Protein AF-A0A7W1T2P4-F1 (afdb_monomer_lite)

pLDDT: mean 72.04, std 14.03, range [42.66, 94.75]

Radius of gyration: 25.79 Å; chains: 1; bounding box: 46×24×98 Å

Sequence (153 aa):
MDKNLATYDVAAMDHYYSVSLERERLGARVMTFFGAFGLLLAALGVYGVMSFAVTERTSEIGIRLAMGADNKDILRLVLARGLRLAGLGLAVGSAIAVVMNRLLVSFLSGVRQVEVPTLGVACLVLLIMASAACYFPSRRASHLDPLAALRQD

Structure (mmCIF, N/CA/C/O backbone):
data_AF-A0A7W1T2P4-F1
#
_entry.id   AF-A0A7W1T2P4-F1
#
loop_
_atom_site.group_PDB
_atom_site.id
_atom_site.type_symbol
_atom_site.label_atom_id
_atom_site.label_alt_id
_atom_site.label_comp_id
_atom_site.label_asym_id
_atom_site.label_entity_id
_atom_site.label_seq_id
_atom_site.pdbx_PDB_ins_code
_atom_site.Cartn_x
_atom_site.Cartn_y
_atom_site.Cartn_z
_atom_site.occupancy
_atom_site.B_iso_or_equiv
_atom_site.auth_seq_id
_atom_site.auth_comp_id
_atom_site.auth_asym_id
_atom_site.auth_atom_id
_atom_site.pdbx_PDB_model_num
ATOM 1 N N . MET A 1 1 ? 9.638 -3.914 -65.912 1.00 42.94 1 MET A N 1
ATOM 2 C CA . MET A 1 1 ? 8.804 -3.227 -64.900 1.00 42.94 1 MET A CA 1
ATOM 3 C C . MET A 1 1 ? 8.1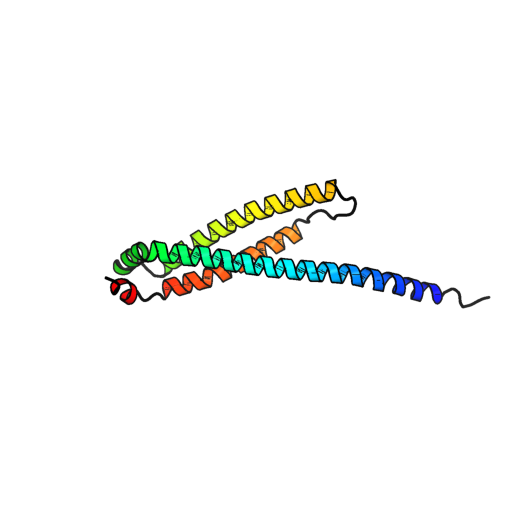76 -4.305 -64.033 1.00 42.94 1 MET A C 1
ATOM 5 O O . MET A 1 1 ? 7.070 -4.749 -64.314 1.00 42.94 1 MET A O 1
ATOM 9 N N . ASP A 1 2 ? 8.935 -4.781 -63.045 1.00 45.59 2 ASP A N 1
ATOM 10 C CA . ASP A 1 2 ? 8.509 -5.828 -62.114 1.00 45.59 2 ASP A CA 1
ATOM 11 C C . ASP A 1 2 ? 7.690 -5.225 -60.974 1.00 45.59 2 ASP A C 1
ATOM 13 O O . ASP A 1 2 ? 8.190 -4.469 -60.142 1.00 45.59 2 ASP A O 1
ATOM 17 N N . LYS A 1 3 ? 6.402 -5.561 -60.959 1.00 55.88 3 LYS A N 1
ATOM 18 C CA . LYS A 1 3 ? 5.391 -5.083 -60.011 1.00 55.88 3 LYS A CA 1
ATOM 19 C C . LYS A 1 3 ? 5.177 -6.109 -58.890 1.00 55.88 3 LYS A C 1
ATOM 21 O O . LYS A 1 3 ? 4.046 -6.466 -58.605 1.00 55.88 3 LYS A O 1
ATOM 26 N N . ASN A 1 4 ? 6.262 -6.617 -58.300 1.00 54.50 4 ASN A N 1
ATOM 27 C CA . ASN A 1 4 ? 6.216 -7.620 -57.218 1.00 54.50 4 ASN A CA 1
ATOM 28 C C . ASN A 1 4 ? 7.163 -7.324 -56.038 1.00 54.50 4 ASN A C 1
ATOM 30 O O . ASN A 1 4 ? 7.255 -8.117 -55.110 1.00 54.50 4 ASN A O 1
ATOM 34 N N . LEU A 1 5 ? 7.840 -6.172 -56.033 1.00 57.09 5 LEU A N 1
ATOM 35 C CA . LEU A 1 5 ? 8.761 -5.784 -54.952 1.00 57.09 5 LEU A CA 1
ATOM 36 C C . LEU A 1 5 ? 8.063 -5.084 -53.769 1.00 57.09 5 LEU A C 1
ATOM 38 O O . LEU A 1 5 ? 8.614 -5.045 -52.678 1.00 57.09 5 LEU A O 1
ATOM 42 N N . ALA A 1 6 ? 6.844 -4.565 -53.953 1.00 57.56 6 ALA A N 1
ATOM 43 C CA . ALA A 1 6 ? 6.154 -3.754 -52.941 1.00 57.56 6 ALA A CA 1
ATOM 44 C C . ALA A 1 6 ? 5.255 -4.552 -51.975 1.00 57.56 6 ALA A C 1
ATOM 46 O O . ALA A 1 6 ? 4.789 -4.005 -50.982 1.00 57.56 6 ALA A O 1
ATOM 47 N N . THR A 1 7 ? 4.981 -5.829 -52.251 1.00 53.56 7 THR A N 1
ATOM 48 C CA . THR A 1 7 ? 4.088 -6.660 -51.420 1.00 53.56 7 THR A CA 1
ATOM 49 C C . THR A 1 7 ? 4.834 -7.551 -50.430 1.00 53.56 7 THR A C 1
ATOM 51 O O . THR A 1 7 ? 4.241 -7.976 -49.442 1.00 53.56 7 THR A O 1
ATOM 54 N N . TYR A 1 8 ? 6.132 -7.795 -50.638 1.00 55.16 8 TYR A N 1
ATOM 55 C CA . TYR A 1 8 ? 6.955 -8.580 -49.710 1.00 55.16 8 TYR A CA 1
ATOM 56 C C . TYR A 1 8 ? 7.427 -7.765 -48.493 1.00 55.16 8 TYR A C 1
ATOM 58 O O . TYR A 1 8 ? 7.682 -8.329 -47.434 1.00 55.16 8 TYR A O 1
ATOM 66 N N . ASP A 1 9 ? 7.480 -6.436 -48.622 1.00 54.12 9 ASP A N 1
ATOM 67 C CA . ASP A 1 9 ? 7.957 -5.528 -47.570 1.00 54.12 9 ASP A CA 1
ATOM 68 C C . ASP A 1 9 ? 6.924 -5.344 -46.440 1.00 54.12 9 ASP A C 1
ATOM 70 O O . ASP A 1 9 ? 7.269 -5.226 -45.269 1.00 54.12 9 ASP A O 1
ATOM 74 N N . VAL A 1 10 ? 5.628 -5.435 -46.759 1.00 55.59 10 VAL A N 1
ATOM 75 C CA . VAL A 1 10 ? 4.547 -5.263 -45.771 1.00 55.59 10 VAL A CA 1
ATOM 76 C C . VAL A 1 10 ? 4.324 -6.531 -44.935 1.00 55.59 10 VAL A C 1
ATOM 78 O O . VAL A 1 10 ? 4.105 -6.449 -43.730 1.00 55.59 10 VAL A O 1
ATOM 81 N N . ALA A 1 11 ? 4.455 -7.717 -45.545 1.00 56.22 11 ALA A N 1
ATOM 82 C CA . ALA A 1 11 ? 4.316 -8.994 -44.836 1.00 56.22 11 ALA A CA 1
ATOM 83 C C . ALA A 1 11 ? 5.567 -9.361 -44.012 1.00 56.22 11 ALA A C 1
ATOM 85 O O . ALA A 1 11 ? 5.449 -10.003 -42.967 1.00 56.22 11 ALA A O 1
ATOM 86 N N . ALA A 1 12 ? 6.761 -8.934 -44.444 1.00 57.03 12 ALA A N 1
ATOM 87 C CA . ALA A 1 12 ? 7.988 -9.110 -43.667 1.00 57.03 12 ALA A CA 1
ATOM 88 C C . ALA A 1 12 ? 8.003 -8.225 -42.404 1.00 57.03 12 ALA A C 1
ATOM 90 O O . ALA A 1 12 ? 8.483 -8.672 -41.360 1.00 57.03 12 ALA A O 1
ATOM 91 N N . MET A 1 13 ? 7.415 -7.020 -42.458 1.00 51.59 13 MET A N 1
ATOM 92 C CA . MET A 1 13 ? 7.283 -6.130 -41.295 1.00 51.59 13 MET A CA 1
ATOM 93 C C . MET A 1 13 ? 6.327 -6.705 -40.228 1.00 51.59 13 MET A C 1
ATOM 95 O O . MET A 1 13 ? 6.657 -6.693 -39.042 1.00 51.59 13 MET A O 1
ATOM 99 N N . ASP A 1 14 ? 5.188 -7.288 -40.624 1.00 57.06 14 ASP A N 1
ATOM 100 C CA . ASP A 1 14 ? 4.221 -7.902 -39.692 1.00 57.06 14 ASP A CA 1
ATOM 101 C C . ASP A 1 14 ? 4.765 -9.170 -39.003 1.00 57.06 14 ASP A C 1
ATOM 103 O O . ASP A 1 14 ? 4.452 -9.448 -37.838 1.00 57.06 14 ASP A O 1
ATOM 107 N N . HIS A 1 15 ? 5.633 -9.929 -39.680 1.00 48.94 15 HIS A N 1
ATOM 108 C CA . HIS A 1 15 ? 6.186 -11.175 -39.142 1.00 48.94 15 HIS A CA 1
ATOM 109 C C . HIS A 1 15 ? 7.317 -10.954 -38.110 1.00 48.94 15 HIS A C 1
ATOM 111 O O . HIS A 1 15 ? 7.562 -11.825 -37.271 1.00 48.94 15 HIS A O 1
ATOM 117 N N . TYR A 1 16 ? 7.972 -9.787 -38.103 1.00 53.81 16 TYR A N 1
ATOM 118 C CA . TYR A 1 16 ? 8.925 -9.398 -37.048 1.00 53.81 16 TYR A CA 1
ATOM 119 C C . TYR A 1 16 ? 8.248 -8.726 -35.838 1.00 53.81 16 TYR A C 1
ATOM 121 O O . TYR A 1 16 ? 8.754 -8.812 -34.711 1.00 53.81 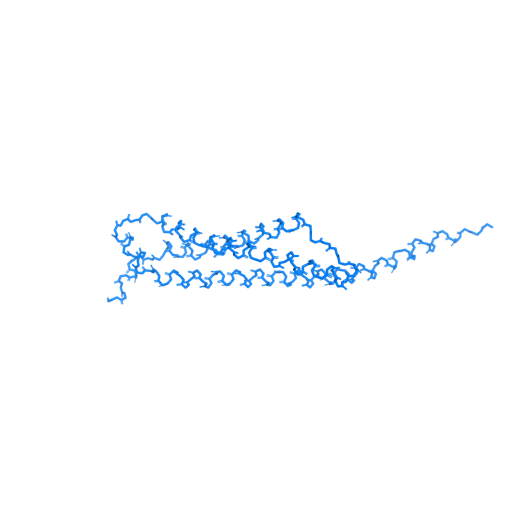16 TYR A O 1
ATOM 129 N N . TYR A 1 17 ? 7.075 -8.115 -36.033 1.00 53.22 17 TYR A N 1
ATOM 130 C CA . TYR A 1 17 ? 6.291 -7.517 -34.949 1.00 53.22 17 TYR A CA 1
ATOM 131 C C . TYR A 1 17 ? 5.562 -8.557 -34.087 1.00 53.22 17 TYR A C 1
ATOM 133 O O . TYR A 1 17 ? 5.526 -8.417 -32.862 1.00 53.22 17 TYR A O 1
ATOM 141 N N . SER A 1 18 ? 5.025 -9.624 -34.684 1.00 50.38 18 SER A N 1
ATOM 142 C CA . SER A 1 18 ? 4.260 -10.649 -33.955 1.00 50.38 18 SER A CA 1
ATOM 143 C C . SER A 1 18 ? 5.104 -11.412 -32.924 1.00 50.38 18 SER A C 1
ATOM 145 O O . SER A 1 18 ? 4.677 -11.571 -31.781 1.00 50.38 18 SER A O 1
ATOM 147 N N . VAL A 1 19 ? 6.342 -11.783 -33.265 1.00 54.81 19 VAL A N 1
ATOM 148 C CA . VAL A 1 19 ? 7.255 -12.518 -32.363 1.00 54.81 19 VAL A CA 1
ATOM 149 C C . VAL A 1 19 ? 7.768 -11.636 -31.211 1.00 54.81 19 VAL A C 1
ATOM 151 O O . VAL A 1 19 ? 7.985 -12.118 -30.095 1.00 54.81 19 VAL A O 1
ATOM 154 N N . SER A 1 20 ? 7.921 -10.331 -31.450 1.00 56.66 20 SER A N 1
ATOM 155 C CA . SER A 1 20 ? 8.380 -9.367 -30.438 1.00 56.66 20 SER A CA 1
ATOM 156 C C . SER A 1 20 ? 7.274 -9.033 -29.427 1.00 56.66 20 SER A C 1
ATOM 158 O O . SER A 1 20 ? 7.514 -9.032 -28.217 1.00 56.66 20 SER A O 1
ATOM 160 N N . LEU A 1 21 ? 6.037 -8.858 -29.906 1.00 62.12 21 LEU A N 1
ATOM 161 C CA . LEU A 1 21 ? 4.862 -8.609 -29.065 1.00 62.12 21 LEU A CA 1
ATOM 162 C C . LEU A 1 21 ? 4.492 -9.815 -28.193 1.00 62.12 21 LEU A C 1
ATOM 164 O O . LEU A 1 21 ? 3.989 -9.631 -27.083 1.00 62.12 21 LEU A O 1
ATOM 168 N N . GLU A 1 22 ? 4.736 -11.046 -28.648 1.00 62.94 22 GLU A N 1
ATOM 169 C CA . GLU A 1 22 ? 4.466 -12.238 -27.838 1.00 62.94 22 GLU A CA 1
ATOM 170 C C . GLU A 1 22 ? 5.379 -12.334 -26.612 1.00 62.94 22 GLU A C 1
ATOM 172 O O . GLU A 1 22 ? 4.879 -12.573 -25.509 1.00 62.94 22 GLU A O 1
ATOM 177 N N . ARG A 1 23 ? 6.689 -12.073 -26.753 1.00 64.25 23 ARG A N 1
ATOM 178 C CA . ARG A 1 23 ? 7.623 -12.055 -25.608 1.00 64.25 23 ARG A CA 1
ATOM 179 C C . ARG A 1 23 ? 7.309 -10.936 -24.620 1.00 64.25 23 ARG A C 1
ATOM 181 O O . ARG A 1 23 ? 7.323 -11.171 -23.411 1.00 64.25 23 ARG A O 1
ATOM 188 N N . GLU A 1 24 ? 6.989 -9.747 -25.119 1.00 72.88 24 GLU A N 1
ATOM 189 C CA . GLU A 1 24 ? 6.657 -8.596 -24.277 1.00 72.88 24 GLU A CA 1
ATOM 190 C C . GLU A 1 24 ? 5.353 -8.824 -23.492 1.00 72.88 24 GLU A C 1
ATOM 192 O O . GLU A 1 24 ? 5.292 -8.583 -22.283 1.00 72.88 24 GLU A O 1
ATOM 197 N N . ARG A 1 25 ? 4.331 -9.411 -24.131 1.00 80.69 25 ARG A N 1
ATOM 198 C CA . ARG A 1 25 ? 3.069 -9.787 -23.470 1.00 80.69 25 ARG A CA 1
ATOM 199 C C . ARG A 1 25 ? 3.253 -10.868 -22.414 1.00 80.69 25 ARG A C 1
ATOM 201 O O . ARG A 1 25 ? 2.591 -10.809 -21.379 1.00 80.69 25 ARG A O 1
ATOM 208 N N . LEU A 1 26 ? 4.123 -11.848 -22.656 1.00 83.94 26 LEU A N 1
ATOM 209 C CA . LEU A 1 26 ? 4.383 -12.935 -21.709 1.00 83.94 26 LEU A CA 1
ATOM 210 C C . LEU A 1 26 ? 5.061 -12.396 -20.443 1.00 83.94 26 LEU A C 1
ATOM 212 O O . LEU A 1 26 ? 4.601 -12.681 -19.335 1.00 83.94 26 LEU A O 1
ATOM 216 N N . GLY A 1 27 ? 6.061 -11.523 -20.610 1.00 84.81 27 GLY A N 1
ATOM 217 C CA . GLY A 1 27 ? 6.686 -10.789 -19.507 1.00 84.81 27 GLY A CA 1
ATOM 218 C C . GLY A 1 27 ? 5.680 -9.936 -18.732 1.00 84.81 27 GLY A C 1
ATOM 219 O O . GLY A 1 27 ? 5.577 -10.063 -17.512 1.00 84.81 27 GLY A O 1
ATOM 220 N N . ALA A 1 28 ? 4.862 -9.142 -19.430 1.00 85.12 28 ALA A N 1
ATOM 221 C CA . ALA A 1 28 ? 3.826 -8.311 -18.812 1.00 85.12 28 ALA A CA 1
ATOM 222 C C . ALA A 1 28 ? 2.798 -9.132 -18.011 1.00 85.12 28 ALA A C 1
ATOM 224 O O . ALA A 1 28 ? 2.385 -8.718 -16.926 1.00 85.12 28 ALA A O 1
ATOM 225 N N . ARG A 1 29 ? 2.404 -10.316 -18.500 1.00 89.12 29 ARG A N 1
ATOM 226 C CA . ARG A 1 29 ? 1.466 -11.217 -17.805 1.00 89.12 29 ARG A CA 1
ATOM 227 C C . ARG A 1 29 ? 2.042 -11.751 -16.501 1.00 89.12 29 ARG A C 1
ATOM 229 O O . ARG A 1 29 ? 1.359 -11.714 -15.481 1.00 89.12 29 ARG A O 1
ATOM 236 N N . VAL A 1 30 ? 3.294 -12.205 -16.525 1.00 92.38 30 VAL A N 1
ATOM 237 C CA . VAL A 1 30 ? 3.995 -12.693 -15.329 1.00 92.38 30 VAL A CA 1
ATOM 238 C C . VAL A 1 30 ? 4.167 -11.559 -14.318 1.00 92.38 30 VAL A C 1
ATOM 240 O O . VAL A 1 30 ? 3.844 -11.735 -13.145 1.00 92.38 30 VAL A O 1
ATOM 243 N N . MET A 1 31 ? 4.573 -10.370 -14.772 1.00 89.50 31 MET A N 1
ATOM 244 C CA . MET A 1 31 ? 4.706 -9.182 -13.921 1.00 89.50 31 MET A CA 1
ATOM 245 C C . MET A 1 31 ? 3.372 -8.806 -13.263 1.00 89.50 31 MET A C 1
ATOM 247 O O . MET A 1 31 ? 3.320 -8.520 -12.069 1.00 89.50 31 MET A O 1
ATOM 251 N N . THR A 1 32 ? 2.281 -8.854 -14.035 1.00 89.81 32 THR A N 1
ATOM 252 C CA . THR A 1 32 ? 0.924 -8.571 -13.548 1.00 89.81 32 THR A CA 1
ATOM 253 C C . THR A 1 32 ? 0.487 -9.603 -12.511 1.00 89.81 32 THR A C 1
ATOM 255 O O . THR A 1 32 ? -0.076 -9.233 -11.483 1.00 89.81 32 THR A O 1
ATOM 258 N N . PHE A 1 33 ? 0.784 -10.886 -12.735 1.00 94.75 33 PHE A N 1
ATOM 259 C CA . PHE A 1 33 ? 0.502 -11.949 -11.773 1.00 94.75 33 PHE A CA 1
ATOM 260 C C . PHE A 1 33 ? 1.251 -11.734 -10.452 1.00 94.75 33 PHE A C 1
ATOM 262 O O . PHE A 1 33 ? 0.630 -11.753 -9.391 1.00 94.75 33 PHE A O 1
ATOM 269 N N . PHE A 1 34 ? 2.557 -11.455 -10.499 1.00 94.19 34 PHE A N 1
ATOM 270 C CA . PHE A 1 34 ? 3.339 -11.152 -9.295 1.00 94.19 34 PHE A CA 1
ATOM 271 C C . PHE A 1 34 ? 2.858 -9.884 -8.588 1.00 94.19 34 PHE A C 1
ATOM 273 O O . PHE A 1 34 ? 2.774 -9.872 -7.361 1.00 94.19 34 PHE A O 1
ATOM 280 N N . GLY A 1 35 ? 2.497 -8.841 -9.338 1.00 89.62 35 GLY A N 1
ATOM 281 C CA . GLY A 1 35 ? 1.915 -7.621 -8.782 1.00 89.62 35 GLY A CA 1
ATOM 282 C C . GLY A 1 35 ? 0.606 -7.898 -8.040 1.00 89.62 35 GLY A C 1
ATOM 283 O O . GLY A 1 35 ? 0.453 -7.492 -6.890 1.00 89.62 35 GLY A O 1
ATOM 284 N N . ALA A 1 36 ? -0.309 -8.651 -8.655 1.00 89.94 36 ALA A N 1
ATOM 285 C CA . ALA A 1 36 ? -1.572 -9.049 -8.036 1.00 89.94 36 ALA A CA 1
ATOM 286 C C . ALA A 1 36 ? -1.359 -9.939 -6.800 1.00 89.94 36 ALA A C 1
ATOM 288 O O . ALA A 1 36 ? -2.011 -9.749 -5.774 1.00 89.94 36 ALA A O 1
ATOM 289 N N . PHE A 1 37 ? -0.416 -10.879 -6.868 1.00 93.31 37 PHE A N 1
ATOM 290 C CA . PHE A 1 37 ? -0.081 -11.755 -5.749 1.00 93.31 37 PHE A CA 1
ATOM 291 C C . PHE A 1 37 ? 0.537 -10.983 -4.579 1.00 93.31 37 PHE A C 1
ATOM 293 O O . PHE A 1 37 ? 0.122 -11.153 -3.434 1.00 93.31 37 PHE A O 1
ATOM 300 N N . GLY A 1 38 ? 1.475 -10.074 -4.856 1.00 90.00 38 GLY A N 1
ATOM 301 C CA . GLY A 1 38 ? 2.056 -9.187 -3.849 1.00 90.00 38 GLY A CA 1
ATOM 302 C C . GLY A 1 38 ? 1.006 -8.289 -3.199 1.00 90.00 38 GLY A C 1
ATOM 303 O O . GLY A 1 38 ? 1.014 -8.114 -1.982 1.00 90.00 38 GLY A O 1
ATOM 304 N N . LEU A 1 39 ? 0.051 -7.785 -3.984 1.00 86.38 39 LEU A N 1
ATOM 305 C CA . LEU A 1 39 ? -1.075 -7.003 -3.483 1.00 86.38 39 LEU A CA 1
ATOM 306 C C . LEU A 1 39 ? -1.951 -7.827 -2.523 1.00 86.38 39 LEU A C 1
ATOM 308 O O . LEU A 1 39 ? -2.305 -7.353 -1.443 1.00 86.38 39 LEU A O 1
ATOM 312 N N . LEU A 1 40 ? -2.249 -9.079 -2.880 1.00 87.44 40 LEU A N 1
ATOM 313 C CA . LEU A 1 40 ? -2.995 -10.013 -2.036 1.00 87.44 40 LEU A CA 1
ATOM 314 C C . LEU A 1 40 ? -2.251 -10.303 -0.725 1.00 87.44 40 LEU A C 1
ATOM 316 O O . LEU A 1 40 ? -2.846 -10.209 0.348 1.00 87.44 40 LEU A O 1
ATOM 320 N N . LEU A 1 41 ? -0.947 -10.589 -0.789 1.00 89.25 41 LEU A N 1
ATOM 321 C CA . LEU A 1 41 ? -0.117 -10.803 0.400 1.00 89.25 41 LEU A CA 1
ATOM 322 C C . LEU A 1 41 ? -0.065 -9.567 1.301 1.00 89.25 41 LEU A C 1
ATOM 324 O O . LEU A 1 41 ? -0.176 -9.694 2.519 1.00 89.25 41 LEU A O 1
ATOM 328 N N . ALA A 1 42 ? 0.051 -8.372 0.720 1.00 84.69 42 ALA A N 1
ATOM 329 C CA . ALA A 1 42 ? 0.011 -7.126 1.475 1.00 84.69 42 ALA A CA 1
ATOM 330 C C . ALA A 1 42 ? -1.329 -6.965 2.209 1.00 84.69 42 ALA A C 1
ATOM 332 O O . ALA A 1 42 ? -1.344 -6.643 3.397 1.00 84.69 42 ALA A O 1
ATOM 333 N N . ALA A 1 43 ? -2.451 -7.253 1.543 1.00 80.50 43 ALA A N 1
ATOM 334 C CA . ALA A 1 43 ? -3.769 -7.208 2.171 1.00 80.50 43 ALA A CA 1
ATOM 335 C C . ALA A 1 43 ? -3.914 -8.227 3.309 1.00 80.50 43 ALA A C 1
ATOM 337 O O . ALA A 1 43 ? -4.424 -7.874 4.373 1.00 80.50 43 ALA A O 1
ATOM 338 N N . LEU A 1 44 ? -3.422 -9.457 3.130 1.00 84.56 44 LEU A N 1
ATOM 339 C CA . LEU A 1 44 ? -3.409 -10.472 4.188 1.00 84.56 44 LEU A CA 1
ATOM 340 C C . LEU A 1 44 ? -2.536 -10.056 5.377 1.00 84.56 44 LEU A C 1
ATOM 342 O O . LEU A 1 44 ? -2.953 -10.219 6.521 1.00 84.56 44 LEU A O 1
ATOM 346 N N . GLY A 1 45 ? -1.359 -9.481 5.125 1.00 82.25 45 GLY A N 1
ATOM 347 C CA . GLY A 1 45 ? -0.472 -8.974 6.172 1.00 82.25 45 GLY A CA 1
ATOM 348 C C . GLY A 1 45 ? -1.117 -7.845 6.975 1.00 82.25 45 GLY A C 1
ATOM 349 O O . GLY A 1 45 ? -1.137 -7.896 8.205 1.00 82.25 45 GLY A O 1
ATOM 350 N N . VAL A 1 46 ? -1.720 -6.864 6.294 1.00 79.06 46 VAL A N 1
ATOM 351 C CA . VAL A 1 46 ? -2.470 -5.776 6.944 1.00 79.06 46 VAL A CA 1
ATOM 352 C C . VAL A 1 46 ? -3.642 -6.335 7.750 1.00 79.06 46 VAL A C 1
ATOM 354 O O . VAL A 1 46 ? -3.817 -5.953 8.904 1.00 79.06 46 VAL A O 1
ATOM 357 N N . TYR A 1 47 ? -4.413 -7.272 7.193 1.00 77.56 47 TYR A N 1
ATOM 358 C CA . TYR A 1 47 ? -5.508 -7.926 7.910 1.00 77.56 47 TYR A CA 1
ATOM 359 C C . TYR A 1 47 ? -5.018 -8.658 9.166 1.00 77.56 47 TYR A C 1
ATOM 361 O O . TYR A 1 47 ? -5.605 -8.484 10.232 1.00 77.56 47 TYR A O 1
ATOM 369 N N . GLY A 1 48 ? -3.930 -9.427 9.072 1.00 77.06 48 GLY A N 1
ATOM 370 C CA . GLY A 1 48 ? -3.349 -10.162 10.196 1.00 77.06 48 GLY A CA 1
ATOM 371 C C . GLY A 1 48 ? -2.875 -9.239 11.318 1.00 77.06 48 GLY A C 1
ATOM 372 O O . GLY A 1 48 ? -3.283 -9.412 12.466 1.00 77.06 48 GLY A O 1
ATOM 373 N N . VAL A 1 49 ? -2.091 -8.208 10.983 1.00 78.00 49 VAL A N 1
ATOM 374 C CA . VAL A 1 49 ? -1.602 -7.214 11.956 1.00 78.00 49 VAL A CA 1
ATOM 375 C C . VAL A 1 49 ? -2.767 -6.483 12.624 1.00 78.00 49 VAL A C 1
ATOM 377 O O . VAL A 1 49 ? -2.765 -6.296 13.839 1.00 78.00 49 VAL A O 1
ATOM 380 N N . MET A 1 50 ? -3.793 -6.100 11.860 1.00 72.56 50 MET A N 1
ATOM 381 C CA . MET A 1 50 ? -4.954 -5.387 12.399 1.00 72.56 50 MET A CA 1
ATOM 382 C C . MET A 1 50 ? -5.852 -6.297 13.243 1.00 72.56 50 MET A C 1
ATOM 384 O O . MET A 1 50 ? -6.298 -5.882 14.308 1.00 72.56 50 MET A O 1
ATOM 388 N N . SER A 1 51 ? -6.085 -7.541 12.821 1.00 70.94 51 SER A N 1
ATOM 389 C CA . SER A 1 51 ? -6.847 -8.530 13.594 1.00 70.94 51 SER A CA 1
ATOM 390 C C . SER A 1 51 ? -6.164 -8.841 14.925 1.00 70.94 51 SER A C 1
ATOM 392 O O . SER A 1 51 ? -6.837 -8.956 15.951 1.00 70.94 51 SER A O 1
ATOM 394 N N . PHE A 1 52 ? -4.833 -8.937 14.929 1.00 68.25 52 PHE A N 1
ATOM 395 C CA . PHE A 1 52 ? -4.055 -9.121 16.150 1.00 68.25 52 PHE A CA 1
ATOM 396 C C . PHE A 1 52 ? -4.148 -7.887 17.058 1.00 68.25 52 PHE A C 1
ATOM 398 O O . PHE A 1 52 ? -4.524 -8.006 18.220 1.00 68.25 52 PHE A O 1
ATOM 405 N N . ALA A 1 53 ? -3.937 -6.688 16.504 1.00 67.44 53 ALA A N 1
ATOM 406 C CA . ALA A 1 53 ? -3.998 -5.435 17.258 1.00 67.44 53 ALA A CA 1
ATOM 407 C C . ALA A 1 53 ? -5.384 -5.136 17.862 1.00 67.44 53 ALA A C 1
ATOM 409 O O . ALA A 1 53 ? -5.467 -4.476 18.898 1.00 67.44 53 ALA A O 1
ATOM 410 N N . VAL A 1 54 ? -6.470 -5.591 17.223 1.00 65.75 54 VAL A N 1
ATOM 411 C CA . VAL A 1 54 ? -7.833 -5.503 17.774 1.00 65.75 54 VAL A CA 1
ATOM 412 C C . VAL A 1 54 ? -8.006 -6.478 18.938 1.00 65.75 54 VAL A C 1
ATOM 414 O O . VAL A 1 54 ? -8.524 -6.075 19.973 1.00 65.75 54 VAL A O 1
ATOM 417 N N . THR A 1 55 ? -7.536 -7.720 18.797 1.00 65.44 55 THR A N 1
ATOM 418 C CA . THR A 1 55 ? -7.654 -8.764 19.836 1.00 65.44 55 THR A CA 1
ATOM 419 C C . THR A 1 55 ? -6.834 -8.433 21.086 1.00 65.44 55 THR A C 1
ATOM 421 O O . THR A 1 55 ? -7.241 -8.752 22.193 1.00 65.44 55 THR A O 1
ATOM 424 N N . GLU A 1 56 ? -5.701 -7.749 20.933 1.00 61.34 56 GLU A N 1
ATOM 425 C CA . GLU A 1 56 ? -4.854 -7.323 22.056 1.00 61.34 56 GLU A CA 1
ATOM 426 C C . GLU A 1 56 ? -5.426 -6.102 22.809 1.00 61.34 56 GLU A C 1
ATOM 428 O O . GLU A 1 56 ? -5.038 -5.828 23.941 1.00 61.34 56 GLU A O 1
ATOM 433 N N . ARG A 1 57 ? -6.363 -5.355 22.201 1.00 63.28 57 ARG A N 1
ATOM 434 C CA . ARG A 1 57 ? -6.957 -4.127 22.770 1.00 63.28 57 ARG A CA 1
ATOM 435 C C . ARG A 1 57 ? -8.455 -4.211 23.044 1.00 63.28 57 ARG A C 1
ATOM 437 O O . ARG A 1 57 ? -9.059 -3.202 23.407 1.00 63.28 57 ARG A O 1
ATOM 444 N N . THR A 1 58 ? -9.066 -5.382 22.900 1.00 62.31 58 THR A N 1
ATOM 445 C CA . THR A 1 58 ? -10.488 -5.602 23.206 1.00 62.31 58 THR A CA 1
ATOM 446 C C . THR A 1 58 ? -10.835 -5.237 24.649 1.00 62.31 58 THR A C 1
ATOM 448 O O . THR A 1 58 ? -11.925 -4.722 24.871 1.00 62.31 58 THR A O 1
ATOM 451 N N . SER A 1 59 ? -9.915 -5.406 25.606 1.00 58.16 59 SER A N 1
ATOM 452 C CA . SER A 1 59 ? -10.124 -5.019 27.011 1.00 58.16 59 SER A CA 1
ATOM 453 C C . SER A 1 59 ? -10.263 -3.499 27.192 1.00 58.16 59 SER A C 1
ATOM 455 O O . SER A 1 59 ? -11.248 -3.030 27.757 1.00 58.16 59 SER A O 1
ATOM 457 N N . GLU A 1 60 ? -9.343 -2.698 26.643 1.00 66.81 60 GLU A N 1
ATOM 458 C CA . GLU A 1 60 ? -9.411 -1.226 26.696 1.00 66.81 60 GLU A CA 1
ATOM 459 C C . GLU A 1 60 ? -10.608 -0.668 25.910 1.00 66.81 60 GLU A C 1
ATOM 461 O O . GLU A 1 60 ? -11.259 0.293 26.334 1.00 66.81 60 GLU A O 1
ATOM 466 N N . ILE A 1 61 ? -10.898 -1.268 24.750 1.00 66.00 61 ILE A N 1
ATOM 467 C CA . ILE A 1 61 ? -12.027 -0.889 23.893 1.00 66.00 61 ILE A CA 1
ATOM 468 C C . ILE A 1 61 ? -13.353 -1.209 24.598 1.00 66.00 61 ILE A C 1
ATOM 470 O O . ILE A 1 61 ? -14.250 -0.367 24.596 1.00 66.00 61 ILE A O 1
ATOM 474 N N . GLY A 1 62 ? -13.454 -2.367 25.256 1.00 61.38 62 GLY A N 1
ATOM 475 C CA . GLY A 1 62 ? -14.620 -2.779 26.039 1.00 61.38 62 GLY A CA 1
ATOM 476 C C . GLY A 1 62 ? -14.898 -1.853 27.223 1.00 61.38 62 GLY A C 1
ATOM 477 O O . GLY A 1 62 ? -16.043 -1.449 27.416 1.00 61.38 62 GLY A O 1
ATOM 478 N N . ILE A 1 63 ? -13.858 -1.417 27.946 1.00 66.69 63 ILE A N 1
ATOM 479 C CA . ILE A 1 63 ? -13.995 -0.447 29.049 1.00 66.69 63 ILE A CA 1
ATOM 480 C C . ILE A 1 63 ? -14.500 0.909 28.529 1.00 66.69 63 ILE A C 1
ATOM 482 O O . ILE A 1 63 ? -15.403 1.500 29.120 1.00 66.69 63 ILE A O 1
ATOM 486 N N . ARG A 1 64 ? -13.972 1.410 27.401 1.00 68.25 64 ARG A N 1
ATOM 487 C CA . ARG A 1 64 ? -14.460 2.664 26.790 1.00 68.25 64 ARG A CA 1
ATOM 488 C C . ARG A 1 64 ? -15.904 2.564 26.312 1.00 68.25 64 ARG A C 1
ATOM 490 O O . ARG A 1 64 ? -16.656 3.520 26.486 1.00 68.25 64 ARG A O 1
ATOM 497 N N . LEU A 1 65 ? -16.292 1.434 25.730 1.00 63.62 65 LEU A N 1
ATOM 498 C CA . LEU A 1 65 ? -17.659 1.225 25.260 1.00 63.62 65 LEU A CA 1
ATOM 499 C C . LEU A 1 65 ? -18.649 1.110 26.431 1.00 63.62 65 LEU A C 1
ATOM 501 O O . LEU A 1 65 ? -19.729 1.691 26.372 1.00 63.62 65 LEU A O 1
ATOM 505 N N . ALA A 1 66 ? -18.257 0.449 27.526 1.00 65.25 66 ALA A N 1
ATOM 506 C CA . ALA A 1 66 ? -19.044 0.373 28.760 1.00 65.25 66 ALA A CA 1
ATOM 507 C C . ALA A 1 66 ? -19.246 1.747 29.427 1.00 65.25 66 ALA A C 1
ATOM 509 O O . ALA A 1 66 ? -20.257 1.969 30.086 1.00 65.25 66 ALA A O 1
ATOM 510 N N . MET A 1 67 ? -18.323 2.691 29.207 1.00 64.94 67 MET A N 1
ATOM 511 C CA . MET A 1 67 ? -18.461 4.091 29.629 1.00 64.94 67 MET A CA 1
ATOM 512 C C . MET A 1 67 ? -19.243 4.974 28.634 1.00 64.94 67 MET A C 1
ATOM 514 O O . MET A 1 67 ? -19.309 6.187 28.823 1.00 64.94 67 MET A O 1
ATOM 518 N N . GLY A 1 68 ? -19.849 4.395 27.589 1.00 65.12 68 GLY A N 1
ATOM 519 C CA . GLY A 1 68 ? -20.718 5.108 26.647 1.00 65.12 68 GLY A CA 1
ATOM 520 C C . GLY A 1 68 ? -19.998 5.784 25.476 1.00 65.12 68 GLY A C 1
ATOM 521 O O . GLY A 1 68 ? -20.564 6.685 24.859 1.00 65.12 68 GLY A O 1
ATOM 522 N N . ALA A 1 69 ? -18.761 5.383 25.158 1.00 65.38 69 ALA A N 1
ATOM 523 C CA . ALA A 1 69 ? -18.051 5.916 23.995 1.00 65.38 69 ALA A CA 1
ATOM 524 C C . ALA A 1 69 ? -18.745 5.535 22.674 1.00 65.38 69 ALA A C 1
ATOM 526 O O . ALA A 1 69 ? -19.144 4.389 22.468 1.00 65.38 69 ALA A O 1
ATOM 527 N N . ASP A 1 70 ? -18.848 6.502 21.759 1.00 66.06 70 ASP A N 1
ATOM 528 C CA . ASP A 1 70 ? -19.492 6.327 20.458 1.00 66.06 70 ASP A CA 1
ATOM 529 C C . ASP A 1 70 ? -18.679 5.348 19.581 1.00 66.06 70 ASP A C 1
ATOM 531 O O . ASP A 1 70 ? -17.456 5.464 19.442 1.00 66.06 70 ASP A O 1
ATOM 535 N N . ASN A 1 71 ? -19.356 4.384 18.945 1.00 63.00 71 ASN A N 1
ATOM 536 C CA . ASN A 1 71 ? -18.745 3.371 18.068 1.00 63.00 71 ASN A CA 1
ATOM 537 C C . ASN A 1 71 ? -17.896 3.995 16.939 1.00 63.00 71 ASN A C 1
ATOM 539 O O . ASN A 1 71 ? -16.960 3.375 16.422 1.00 63.00 71 ASN A O 1
ATOM 543 N N . LYS A 1 72 ? -18.195 5.247 16.568 1.00 64.88 72 LYS A N 1
ATOM 544 C CA . LYS A 1 72 ? -17.452 6.026 15.568 1.00 64.88 72 LYS A CA 1
ATOM 545 C C . LYS A 1 72 ? -16.028 6.378 16.003 1.00 64.88 72 LYS A C 1
ATOM 547 O O . LYS A 1 72 ? -15.137 6.401 15.151 1.00 64.88 72 LYS A O 1
ATOM 552 N N . ASP A 1 73 ? -15.784 6.605 17.292 1.00 67.81 73 ASP A N 1
ATOM 553 C CA . ASP A 1 73 ? -14.452 6.964 17.794 1.00 67.81 73 ASP A CA 1
ATOM 554 C C . ASP A 1 73 ? -13.501 5.766 17.770 1.00 67.81 73 ASP A C 1
ATOM 556 O O . ASP A 1 73 ? -12.330 5.899 17.398 1.00 67.81 73 ASP A O 1
ATOM 560 N N . ILE A 1 74 ? -14.018 4.572 18.070 1.00 67.25 74 ILE A N 1
ATOM 561 C CA . ILE A 1 74 ? -13.268 3.314 17.969 1.00 67.25 74 ILE A CA 1
ATOM 562 C C . ILE A 1 74 ? -12.930 3.024 16.506 1.00 67.25 74 ILE A C 1
ATOM 564 O O . ILE A 1 74 ? -11.775 2.734 16.183 1.00 67.25 74 ILE A O 1
ATOM 568 N N . LEU A 1 75 ? -13.903 3.186 15.601 1.00 64.56 75 LEU A N 1
ATOM 569 C CA . LEU A 1 75 ? -13.684 3.018 14.165 1.00 64.56 75 LEU A CA 1
ATOM 570 C C . LEU A 1 75 ? -12.579 3.962 13.663 1.00 64.56 75 LEU A C 1
ATOM 572 O O . LEU A 1 75 ? -11.651 3.526 12.979 1.00 64.56 75 LEU A O 1
ATOM 576 N N . ARG A 1 76 ? -12.635 5.245 14.049 1.00 70.56 76 ARG A N 1
ATOM 577 C CA . ARG A 1 76 ? -11.657 6.270 13.657 1.00 70.56 76 ARG A CA 1
ATOM 578 C C . ARG A 1 76 ? -10.260 5.980 14.200 1.00 70.56 76 ARG A C 1
ATOM 580 O O . ARG A 1 76 ? -9.284 6.184 13.479 1.00 70.56 76 ARG A O 1
ATOM 587 N N . LEU A 1 77 ? -10.149 5.480 15.429 1.00 70.31 77 LEU A N 1
ATOM 588 C CA . LEU A 1 77 ? -8.872 5.109 16.041 1.00 70.31 77 LEU A CA 1
ATOM 589 C C . LEU A 1 77 ? -8.198 3.955 15.283 1.00 70.31 77 LEU A C 1
ATOM 591 O O . LEU A 1 77 ? -7.008 4.032 14.964 1.00 70.31 77 LEU A O 1
ATOM 595 N N . VAL A 1 78 ? -8.961 2.906 14.960 1.00 71.69 78 VAL A N 1
ATOM 596 C CA . VAL A 1 78 ? -8.460 1.735 14.223 1.00 71.69 78 VAL A CA 1
ATOM 597 C C . VAL A 1 78 ? -8.069 2.131 12.799 1.00 71.69 78 VAL A C 1
ATOM 599 O O . VAL A 1 78 ? -6.954 1.834 12.369 1.00 71.69 78 VAL A O 1
ATOM 602 N N . LEU A 1 79 ? -8.921 2.882 12.094 1.00 70.44 79 LEU A N 1
ATOM 603 C CA . LEU A 1 79 ? -8.629 3.408 10.755 1.00 70.44 79 LEU A CA 1
ATOM 604 C C . LEU A 1 79 ? -7.372 4.284 10.736 1.00 70.44 79 LEU A C 1
ATOM 606 O O . LEU A 1 79 ? -6.500 4.074 9.897 1.00 70.44 79 LEU A O 1
ATOM 610 N N . ALA A 1 80 ? -7.231 5.228 11.670 1.00 76.19 80 ALA A N 1
ATOM 611 C CA . ALA A 1 80 ? -6.063 6.107 11.733 1.00 76.19 80 ALA A CA 1
ATOM 612 C C . ALA A 1 80 ? -4.761 5.329 11.967 1.00 76.19 80 ALA A C 1
ATOM 614 O O . ALA A 1 80 ? -3.718 5.673 11.407 1.00 76.19 80 ALA A O 1
ATOM 615 N N . ARG A 1 81 ? -4.808 4.262 12.771 1.00 75.81 81 ARG A N 1
ATOM 616 C CA . ARG A 1 81 ? -3.642 3.411 13.020 1.00 75.81 81 ARG A CA 1
ATOM 617 C C . ARG A 1 81 ? -3.277 2.577 11.795 1.00 75.81 81 ARG A C 1
ATOM 619 O O . ARG A 1 81 ? -2.104 2.546 11.431 1.00 75.81 81 ARG A O 1
ATOM 626 N N . GLY A 1 82 ? -4.273 1.990 11.130 1.00 75.12 82 GLY A N 1
ATOM 627 C CA . GLY A 1 82 ? -4.088 1.264 9.870 1.00 75.12 82 GLY A CA 1
ATOM 628 C C . GLY A 1 82 ? -3.507 2.146 8.771 1.00 75.12 82 GLY A C 1
ATOM 629 O O . GLY A 1 82 ? -2.522 1.781 8.137 1.00 75.12 82 GLY A O 1
ATOM 630 N N . LEU A 1 83 ? -4.051 3.354 8.611 1.00 78.31 83 LEU A N 1
ATOM 631 C CA . LEU A 1 83 ? -3.576 4.333 7.633 1.00 78.31 83 LEU A CA 1
ATOM 632 C C . LEU A 1 83 ? -2.155 4.821 7.926 1.00 78.31 83 LEU A C 1
ATOM 634 O O . LEU A 1 83 ? -1.377 4.989 6.993 1.00 78.31 83 LEU A O 1
ATOM 638 N N . ARG A 1 84 ? -1.775 5.012 9.197 1.00 83.31 84 ARG A N 1
ATOM 639 C CA . ARG A 1 84 ? -0.382 5.336 9.557 1.00 83.31 84 ARG A CA 1
ATOM 640 C C . ARG A 1 84 ? 0.577 4.206 9.200 1.00 83.31 84 ARG A C 1
ATOM 642 O O . ARG A 1 84 ? 1.638 4.475 8.645 1.00 83.31 84 ARG A O 1
ATOM 649 N N . LEU A 1 85 ? 0.202 2.960 9.494 1.00 80.94 85 LEU A N 1
ATOM 650 C CA . LEU A 1 85 ? 1.019 1.793 9.161 1.00 80.94 85 LEU A CA 1
ATOM 651 C C . LEU A 1 85 ? 1.185 1.656 7.639 1.00 80.94 85 LEU A C 1
ATOM 653 O O . LEU A 1 85 ? 2.299 1.486 7.149 1.00 80.94 85 LEU A O 1
ATOM 657 N N . ALA A 1 86 ? 0.086 1.814 6.895 1.00 81.81 86 ALA A N 1
ATOM 658 C CA . ALA A 1 86 ? 0.083 1.804 5.436 1.00 81.81 86 ALA A CA 1
ATOM 659 C C . ALA A 1 86 ? 0.922 2.951 4.854 1.00 81.81 86 ALA A C 1
ATOM 661 O O . ALA A 1 86 ? 1.707 2.728 3.940 1.00 81.81 86 ALA A O 1
ATOM 662 N N . GLY A 1 87 ? 0.813 4.161 5.411 1.00 84.19 87 GLY A N 1
ATOM 663 C CA . GLY A 1 87 ? 1.594 5.323 4.989 1.00 84.19 87 GLY A CA 1
ATOM 664 C C . GLY A 1 87 ? 3.101 5.130 5.176 1.00 84.19 87 GLY A C 1
ATOM 665 O O . GLY A 1 87 ? 3.872 5.433 4.269 1.00 84.19 87 GLY A O 1
ATOM 666 N N . LEU A 1 88 ? 3.526 4.565 6.312 1.00 87.69 88 LEU A N 1
ATOM 667 C CA . LEU A 1 88 ? 4.933 4.223 6.546 1.00 87.69 88 LEU A CA 1
ATOM 668 C C . LEU A 1 88 ? 5.421 3.144 5.575 1.00 87.69 88 LEU A C 1
ATOM 670 O O . LEU A 1 88 ? 6.478 3.302 4.966 1.00 87.69 88 LEU A O 1
ATOM 674 N N . GLY A 1 89 ? 4.636 2.080 5.387 1.00 85.19 89 GLY A N 1
ATOM 675 C CA . GLY A 1 89 ? 4.955 1.022 4.428 1.00 85.19 89 GLY A CA 1
ATOM 676 C C . GLY A 1 89 ? 5.086 1.550 2.998 1.00 85.19 89 GLY A C 1
ATOM 677 O O . GLY A 1 89 ? 6.035 1.202 2.300 1.00 85.19 89 GLY A O 1
ATOM 678 N N . LEU A 1 90 ? 4.189 2.448 2.583 1.00 86.56 90 LEU A N 1
ATOM 679 C CA . LEU A 1 90 ? 4.237 3.110 1.280 1.00 86.56 90 LEU A CA 1
ATOM 680 C C . LEU A 1 90 ? 5.485 3.969 1.114 1.00 86.56 90 LEU A C 1
ATOM 682 O O . LEU A 1 90 ? 6.145 3.870 0.084 1.00 86.56 90 LEU A O 1
ATOM 686 N N . ALA A 1 91 ? 5.832 4.786 2.109 1.00 89.75 91 ALA A N 1
ATOM 687 C CA . ALA A 1 91 ? 7.017 5.637 2.044 1.00 89.75 91 ALA A CA 1
ATOM 688 C C . ALA A 1 91 ? 8.298 4.802 1.894 1.00 89.75 91 ALA A C 1
ATOM 690 O O . ALA A 1 91 ? 9.102 5.045 0.991 1.00 89.75 91 ALA A O 1
ATOM 691 N N . VAL A 1 92 ? 8.451 3.774 2.732 1.00 92.19 92 VAL A N 1
ATOM 692 C CA . VAL A 1 92 ? 9.614 2.876 2.707 1.00 92.19 92 VAL A CA 1
ATOM 693 C C . VAL A 1 92 ? 9.654 2.069 1.408 1.00 92.19 92 VAL A C 1
ATOM 695 O O . VAL A 1 92 ? 10.686 2.031 0.741 1.00 92.19 92 VAL A O 1
ATOM 698 N N . GLY A 1 93 ? 8.531 1.475 1.000 1.00 87.00 93 GLY A N 1
ATOM 699 C CA . GLY A 1 93 ? 8.439 0.688 -0.230 1.00 87.00 93 GLY A CA 1
ATOM 700 C C . GLY A 1 93 ? 8.746 1.512 -1.481 1.00 87.00 93 GLY A C 1
ATOM 701 O O . GLY A 1 93 ? 9.502 1.063 -2.341 1.00 87.00 93 GLY A O 1
ATOM 702 N N . SER A 1 94 ? 8.239 2.745 -1.552 1.00 86.88 94 SER A N 1
ATOM 703 C CA . SER A 1 94 ? 8.512 3.667 -2.663 1.00 86.88 94 SER A CA 1
ATOM 704 C C . SER A 1 94 ? 9.994 4.030 -2.742 1.00 86.88 94 SER A C 1
ATOM 706 O O . SER A 1 94 ? 10.579 4.008 -3.825 1.00 86.88 94 SER A O 1
ATOM 708 N N . ALA A 1 95 ? 10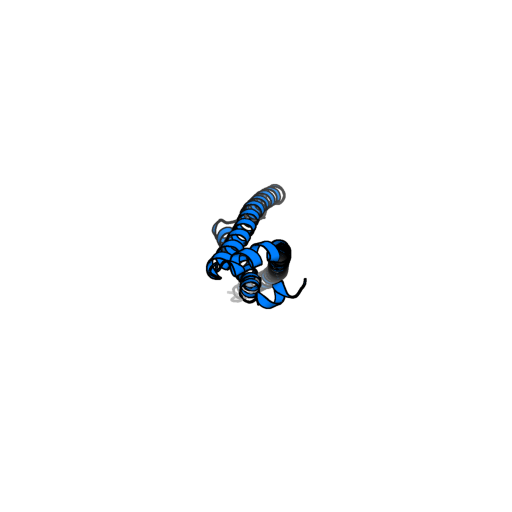.624 4.321 -1.598 1.00 91.06 95 ALA A N 1
ATOM 709 C CA . ALA A 1 95 ? 12.050 4.625 -1.539 1.00 91.06 95 ALA A CA 1
ATOM 710 C C . ALA A 1 95 ? 12.898 3.438 -2.024 1.00 91.06 95 ALA A C 1
ATOM 712 O O . ALA A 1 95 ? 13.769 3.611 -2.879 1.00 91.06 95 ALA A O 1
ATOM 713 N N . ILE A 1 96 ? 12.597 2.226 -1.547 1.00 91.19 96 ILE A N 1
ATOM 714 C CA . ILE A 1 96 ? 13.281 0.996 -1.969 1.00 91.19 96 ILE A CA 1
ATOM 715 C C . ILE A 1 96 ? 13.102 0.764 -3.474 1.00 91.19 96 ILE A C 1
ATOM 717 O O . ILE A 1 96 ? 14.081 0.479 -4.164 1.00 91.19 96 ILE A O 1
ATOM 721 N N . ALA A 1 97 ? 11.887 0.930 -4.004 1.00 87.56 97 ALA A N 1
ATOM 722 C CA . ALA A 1 97 ? 11.600 0.737 -5.425 1.00 87.56 97 ALA A CA 1
ATOM 723 C C . ALA A 1 97 ? 12.417 1.685 -6.320 1.00 87.56 97 ALA A C 1
ATOM 725 O O . ALA A 1 97 ? 13.002 1.251 -7.313 1.00 87.56 97 ALA A O 1
ATOM 726 N N . VAL A 1 98 ? 12.512 2.967 -5.951 1.00 87.69 98 VAL A N 1
ATOM 727 C CA . VAL A 1 98 ? 13.301 3.962 -6.697 1.00 87.69 98 VAL A CA 1
ATOM 728 C C . VAL A 1 98 ? 14.792 3.630 -6.663 1.00 87.69 98 VAL A C 1
ATOM 730 O O . VAL A 1 98 ? 15.454 3.691 -7.702 1.00 87.69 98 VAL A O 1
ATOM 733 N N . VAL A 1 99 ? 15.326 3.265 -5.494 1.00 89.50 99 VAL A N 1
ATOM 734 C CA . VAL A 1 99 ? 16.740 2.889 -5.341 1.00 89.50 99 VAL A CA 1
ATOM 735 C C . VAL A 1 99 ? 17.056 1.648 -6.172 1.00 89.50 99 VAL A C 1
ATOM 737 O O . VAL A 1 99 ? 18.016 1.658 -6.941 1.00 89.50 99 VAL A O 1
ATOM 740 N N . MET A 1 100 ? 16.222 0.611 -6.084 1.00 87.06 100 MET A N 1
ATOM 741 C CA . MET A 1 100 ? 16.425 -0.632 -6.825 1.00 87.06 100 MET A CA 1
ATOM 742 C C . MET A 1 100 ? 16.367 -0.401 -8.337 1.00 87.06 100 MET A C 1
ATOM 744 O O . MET A 1 100 ? 17.233 -0.877 -9.068 1.00 87.06 100 MET A O 1
ATOM 748 N N . ASN A 1 101 ? 15.404 0.397 -8.811 1.00 86.06 101 ASN A N 1
ATOM 749 C CA . ASN A 1 101 ? 15.329 0.777 -10.218 1.00 86.06 101 ASN A CA 1
ATOM 750 C C . ASN A 1 101 ? 16.596 1.511 -10.683 1.00 86.06 101 ASN A C 1
ATOM 752 O O . ASN A 1 101 ? 17.121 1.214 -11.752 1.00 86.06 101 ASN A O 1
ATOM 756 N N . ARG A 1 102 ? 17.113 2.458 -9.888 1.00 85.12 102 ARG A N 1
ATOM 757 C CA . ARG A 1 102 ? 18.356 3.171 -10.225 1.00 85.12 102 ARG A CA 1
ATOM 758 C C . ARG A 1 102 ? 19.550 2.226 -10.343 1.00 85.12 102 ARG A C 1
ATOM 760 O O . ARG A 1 102 ? 20.342 2.386 -11.266 1.00 85.12 102 ARG A O 1
ATOM 767 N N . LEU A 1 103 ? 19.658 1.241 -9.452 1.00 86.19 103 LEU A N 1
ATOM 768 C CA . LEU A 1 103 ? 20.704 0.219 -9.526 1.00 86.19 103 LEU A CA 1
ATOM 769 C C . LEU A 1 103 ? 20.569 -0.611 -10.809 1.00 86.19 103 LEU A C 1
ATOM 771 O O . LEU A 1 103 ? 21.532 -0.731 -11.556 1.00 86.19 103 LEU A O 1
ATOM 775 N N . LEU A 1 104 ? 19.369 -1.106 -11.123 1.00 85.25 104 LEU A N 1
ATOM 776 C CA . LEU A 1 104 ? 19.099 -1.886 -12.340 1.00 85.25 104 LEU A CA 1
ATOM 777 C C . LEU A 1 104 ? 19.459 -1.130 -13.626 1.00 85.25 104 LEU A C 1
ATOM 779 O O . LEU A 1 104 ? 20.112 -1.694 -14.501 1.00 85.25 104 LEU A O 1
ATOM 783 N N . VAL A 1 105 ? 19.096 0.152 -13.717 1.00 85.31 105 VAL A N 1
ATOM 784 C CA . VAL A 1 105 ? 19.447 1.018 -14.857 1.00 85.31 105 VAL A CA 1
ATOM 785 C C . VAL A 1 105 ? 20.963 1.217 -14.968 1.00 85.31 105 VAL A C 1
ATOM 787 O O . VAL A 1 105 ? 21.486 1.342 -16.072 1.00 85.31 105 VAL A O 1
ATOM 790 N N . SER A 1 106 ? 21.682 1.216 -13.841 1.00 82.06 106 SER A N 1
ATOM 791 C CA . SER A 1 106 ? 23.144 1.328 -13.823 1.00 82.06 106 SER A CA 1
ATOM 792 C C . SER A 1 106 ? 23.857 0.056 -14.293 1.00 82.06 106 SER A C 1
ATOM 794 O O . SER A 1 106 ? 24.980 0.158 -14.782 1.00 82.06 106 SER A O 1
ATOM 796 N N . PHE A 1 107 ? 23.252 -1.123 -14.125 1.00 79.00 107 PHE A N 1
ATOM 797 C CA . PHE A 1 107 ? 23.851 -2.406 -14.517 1.00 79.00 107 PHE A CA 1
ATOM 798 C C . PHE A 1 107 ? 23.433 -2.868 -15.919 1.00 79.00 107 PHE A C 1
ATOM 800 O O . PHE A 1 107 ? 24.216 -3.538 -16.589 1.00 79.00 107 PHE A O 1
ATOM 807 N N . LEU A 1 108 ? 22.222 -2.525 -16.373 1.00 76.56 108 LEU A N 1
ATOM 808 C CA . LEU A 1 108 ? 21.665 -2.968 -17.653 1.00 76.56 108 LEU A CA 1
ATOM 809 C C . LEU A 1 108 ? 21.276 -1.768 -18.530 1.00 76.56 108 LEU A C 1
ATOM 811 O O . LEU A 1 108 ? 20.265 -1.098 -18.303 1.00 76.56 108 LEU A O 1
ATOM 815 N N . SER A 1 109 ? 22.053 -1.534 -19.588 1.00 58.75 109 SER A N 1
ATOM 816 C CA . SER A 1 109 ? 21.724 -0.566 -20.638 1.00 58.75 109 SER A CA 1
ATOM 817 C C . SER A 1 109 ? 20.498 -1.056 -21.421 1.00 58.75 109 SER A C 1
ATOM 819 O O . SER A 1 109 ? 20.605 -1.951 -22.253 1.00 58.75 109 SER A O 1
ATOM 821 N N . GLY A 1 110 ? 19.317 -0.512 -21.114 1.00 66.69 110 GLY A N 1
ATOM 822 C CA . GLY A 1 110 ? 18.047 -0.893 -21.752 1.00 66.69 110 GLY A CA 1
ATOM 823 C C . GLY A 1 110 ? 16.827 -0.869 -20.827 1.00 66.69 110 GLY A C 1
ATOM 824 O O . GLY A 1 110 ? 15.699 -0.942 -21.307 1.00 66.69 110 GLY A O 1
ATOM 825 N N . VAL A 1 111 ? 17.019 -0.733 -19.510 1.00 70.19 111 VAL A N 1
ATOM 826 C CA . VAL A 1 111 ? 15.907 -0.612 -18.553 1.00 70.19 111 VAL A CA 1
ATOM 827 C C . VAL A 1 111 ? 15.407 0.833 -18.506 1.00 70.19 111 VAL A C 1
ATOM 829 O O . VAL A 1 111 ? 16.179 1.774 -18.312 1.00 70.19 111 VAL A O 1
ATOM 832 N N . ARG A 1 112 ? 14.095 1.018 -18.682 1.00 70.12 112 ARG A N 1
ATOM 833 C CA . ARG A 1 112 ? 13.439 2.330 -18.616 1.00 70.12 112 ARG A CA 1
ATOM 834 C C . ARG A 1 112 ? 13.371 2.803 -17.165 1.00 70.12 112 ARG A C 1
ATOM 836 O O . ARG A 1 112 ? 13.037 2.028 -16.275 1.00 70.12 112 ARG A O 1
ATOM 843 N N . GLN A 1 113 ? 13.682 4.076 -16.922 1.00 76.94 113 GLN A N 1
ATOM 844 C CA . GLN A 1 113 ? 13.577 4.645 -15.579 1.00 76.94 113 GLN A CA 1
ATOM 845 C C . GLN A 1 113 ? 12.117 4.671 -15.113 1.00 76.94 113 GLN A C 1
ATOM 847 O O . GLN A 1 113 ? 11.205 4.876 -15.914 1.00 76.94 113 GLN A O 1
ATOM 852 N N . VAL A 1 114 ? 11.907 4.488 -13.808 1.00 77.00 114 VAL A N 1
ATOM 853 C CA . VAL A 1 114 ? 10.585 4.617 -13.194 1.00 77.00 114 VAL A CA 1
ATOM 854 C C . VAL A 1 114 ? 10.020 6.012 -13.448 1.00 77.00 114 VAL A C 1
ATOM 856 O O . VAL A 1 114 ? 10.635 7.023 -13.113 1.00 77.00 114 VAL A O 1
ATOM 859 N N . GLU A 1 115 ? 8.815 6.047 -14.007 1.00 80.31 115 GLU A N 1
ATOM 860 C CA . GLU A 1 115 ? 8.074 7.276 -14.256 1.00 80.31 115 GLU A CA 1
ATOM 861 C C . GLU A 1 115 ? 7.198 7.645 -13.054 1.00 80.31 115 GLU A C 1
ATOM 863 O O . GLU A 1 115 ? 6.518 6.798 -12.469 1.00 80.31 115 GLU A O 1
ATOM 868 N N . VAL A 1 116 ? 7.171 8.939 -12.726 1.00 83.25 116 VAL A N 1
ATOM 869 C CA . VAL A 1 116 ? 6.326 9.524 -11.670 1.00 83.25 116 VAL A CA 1
ATOM 870 C C . VAL A 1 116 ? 4.845 9.119 -11.778 1.00 83.25 116 VAL A C 1
ATOM 872 O O . VAL A 1 116 ? 4.292 8.714 -10.753 1.00 83.25 116 VAL A O 1
ATOM 875 N N . PRO A 1 117 ? 4.179 9.165 -12.954 1.00 87.62 117 PRO A N 1
ATOM 876 C CA . PRO A 1 117 ? 2.779 8.745 -13.061 1.00 87.62 117 PRO A CA 1
ATOM 877 C C . PRO A 1 117 ? 2.559 7.278 -12.669 1.00 87.62 117 PRO A C 1
ATOM 879 O O . PRO A 1 117 ? 1.615 6.980 -11.941 1.00 87.62 117 PRO A O 1
ATOM 882 N N . THR A 1 118 ? 3.446 6.369 -13.076 1.00 85.62 118 THR A N 1
ATOM 883 C CA . THR A 1 118 ? 3.335 4.935 -12.764 1.00 85.62 118 THR A CA 1
ATOM 884 C C . THR A 1 118 ? 3.478 4.670 -11.266 1.00 85.62 118 THR A C 1
ATOM 886 O O . THR A 1 118 ? 2.692 3.914 -10.693 1.00 85.62 118 THR A O 1
ATOM 889 N N . LEU A 1 119 ? 4.428 5.343 -10.607 1.00 84.75 119 LEU A N 1
ATOM 890 C CA . LEU A 1 119 ? 4.555 5.318 -9.145 1.00 84.75 119 LEU A CA 1
ATOM 891 C C . LEU A 1 119 ? 3.300 5.866 -8.457 1.00 84.75 119 LEU A C 1
ATOM 893 O O . LEU A 1 119 ? 2.816 5.268 -7.498 1.00 84.75 119 LEU A O 1
ATOM 897 N N . GLY A 1 120 ? 2.752 6.976 -8.958 1.00 86.75 120 GLY A N 1
ATOM 898 C CA . GLY A 1 120 ? 1.534 7.584 -8.423 1.00 86.75 120 GLY A CA 1
ATOM 899 C C . GLY A 1 120 ? 0.337 6.633 -8.467 1.00 86.75 120 GLY A C 1
ATOM 900 O O . GLY A 1 120 ? -0.349 6.458 -7.459 1.00 86.75 120 GLY A O 1
ATOM 901 N N . VAL A 1 121 ? 0.130 5.959 -9.602 1.00 88.12 121 VAL A N 1
ATOM 902 C CA . VAL A 1 121 ? -0.930 4.949 -9.761 1.00 88.12 121 VAL A CA 1
ATOM 903 C C . VAL A 1 121 ? -0.716 3.776 -8.803 1.00 88.12 121 VAL A C 1
ATOM 905 O O . VAL A 1 121 ? -1.661 3.372 -8.128 1.00 88.12 121 VAL A O 1
ATOM 908 N N . ALA A 1 122 ? 0.511 3.261 -8.678 1.00 85.44 122 ALA A N 1
ATOM 909 C CA . ALA A 1 122 ? 0.815 2.161 -7.762 1.00 85.44 122 ALA A CA 1
ATOM 910 C C . ALA A 1 122 ? 0.515 2.523 -6.295 1.00 85.44 122 ALA A C 1
ATOM 912 O O . ALA A 1 122 ? -0.152 1.760 -5.593 1.00 85.44 122 ALA A O 1
ATOM 913 N N . CYS A 1 123 ? 0.936 3.708 -5.845 1.00 86.81 123 CYS A N 1
ATOM 914 C CA . CYS A 1 123 ? 0.636 4.210 -4.503 1.00 86.81 123 CYS A CA 1
ATOM 915 C C . CYS A 1 123 ? -0.871 4.352 -4.263 1.00 86.81 123 CYS A C 1
ATOM 917 O O . CYS A 1 123 ? -1.364 3.973 -3.201 1.00 86.81 123 CYS A O 1
ATOM 919 N N . LEU A 1 124 ? -1.615 4.862 -5.247 1.00 88.81 124 LEU A N 1
ATOM 920 C CA . LEU A 1 124 ? -3.063 5.037 -5.149 1.00 88.81 124 LEU A CA 1
ATOM 921 C C . LEU A 1 124 ? -3.794 3.689 -5.061 1.00 88.81 124 LEU A C 1
ATOM 923 O O . LEU A 1 124 ? -4.662 3.520 -4.206 1.00 88.81 124 LEU A O 1
ATOM 927 N N . VAL A 1 125 ? -3.397 2.702 -5.869 1.00 87.25 125 VAL A N 1
ATOM 928 C CA . VAL A 1 125 ? -3.934 1.331 -5.804 1.00 87.25 125 VAL A CA 1
ATOM 929 C C . VAL A 1 125 ? -3.667 0.704 -4.435 1.00 87.25 125 VAL A C 1
ATOM 931 O O . VAL A 1 125 ? -4.581 0.155 -3.821 1.00 87.25 125 VAL A O 1
ATOM 934 N N . LEU A 1 126 ? -2.443 0.830 -3.918 1.00 83.31 126 LEU A N 1
ATOM 935 C CA . LEU A 1 126 ? -2.080 0.315 -2.597 1.00 83.31 126 LEU A CA 1
ATOM 936 C C . LEU A 1 126 ? -2.852 1.010 -1.465 1.00 83.31 126 LEU A C 1
ATOM 938 O O . LEU A 1 126 ? -3.261 0.340 -0.519 1.00 83.31 126 LEU A O 1
ATOM 942 N N . LEU A 1 127 ? -3.104 2.319 -1.559 1.00 84.19 127 LEU A N 1
ATOM 943 C CA . LEU A 1 127 ? -3.922 3.056 -0.587 1.00 84.19 127 LEU A CA 1
ATOM 944 C C . LEU A 1 127 ? -5.378 2.590 -0.581 1.00 84.19 127 LEU A C 1
ATOM 946 O O . LEU A 1 127 ? -5.950 2.392 0.494 1.00 84.19 127 LEU A O 1
ATOM 950 N N . ILE A 1 128 ? -5.975 2.392 -1.759 1.00 85.19 128 ILE A N 1
ATOM 951 C CA . ILE A 1 128 ? -7.337 1.855 -1.887 1.00 85.19 128 ILE A CA 1
ATOM 952 C C . ILE A 1 128 ? -7.391 0.445 -1.295 1.00 85.19 128 ILE A C 1
ATOM 954 O O . ILE A 1 128 ? -8.268 0.157 -0.481 1.00 85.19 128 ILE A O 1
ATOM 958 N N . MET A 1 129 ? -6.424 -0.407 -1.639 1.00 84.31 129 MET A N 1
ATOM 959 C CA . MET A 1 129 ? -6.319 -1.773 -1.124 1.00 84.31 129 MET A CA 1
ATOM 960 C C . MET A 1 129 ? -6.178 -1.793 0.401 1.00 84.31 129 MET A C 1
ATOM 962 O O . MET A 1 129 ? -6.906 -2.516 1.076 1.00 84.31 129 MET A O 1
ATOM 966 N N . ALA A 1 130 ? -5.279 -0.980 0.960 1.00 76.81 130 ALA A N 1
ATOM 967 C CA . ALA A 1 130 ? -5.063 -0.887 2.400 1.00 76.81 130 ALA A CA 1
ATOM 968 C C . ALA A 1 130 ? -6.324 -0.394 3.119 1.00 76.81 130 ALA A C 1
ATOM 970 O O . ALA A 1 130 ? -6.687 -0.924 4.168 1.00 76.81 130 ALA A O 1
ATOM 971 N N . SER A 1 131 ? -7.025 0.576 2.531 1.00 76.50 131 SER A N 1
ATOM 972 C CA . SER A 1 131 ? -8.287 1.099 3.057 1.00 76.50 131 SER A CA 1
ATOM 973 C C . SER A 1 131 ? -9.387 0.033 3.043 1.00 76.50 131 SER A C 1
ATOM 975 O O . SER A 1 131 ? -10.051 -0.171 4.059 1.00 76.50 131 SER A O 1
ATOM 977 N N . ALA A 1 132 ? -9.530 -0.712 1.943 1.00 79.06 132 ALA A N 1
ATOM 978 C CA . ALA A 1 132 ? -10.465 -1.831 1.828 1.00 79.06 132 ALA A CA 1
ATOM 979 C C . ALA A 1 132 ? -10.135 -2.962 2.820 1.00 79.06 132 ALA A C 1
ATOM 981 O O . ALA A 1 132 ? -11.023 -3.462 3.513 1.00 79.06 132 ALA A O 1
ATOM 982 N N . ALA A 1 133 ? -8.853 -3.313 2.955 1.00 72.38 133 ALA A N 1
ATOM 983 C CA . ALA A 1 133 ? -8.377 -4.324 3.896 1.00 72.38 133 ALA A CA 1
ATOM 984 C C . ALA A 1 133 ? -8.591 -3.909 5.358 1.00 72.38 133 ALA A C 1
ATOM 986 O O . ALA A 1 133 ? -8.913 -4.756 6.184 1.00 72.38 133 ALA A O 1
ATOM 987 N N . CYS A 1 134 ? -8.462 -2.618 5.686 1.00 68.12 134 CYS A N 1
ATOM 988 C CA . CYS A 1 134 ? -8.731 -2.087 7.026 1.00 68.12 134 CYS A CA 1
ATOM 989 C C . CYS A 1 134 ? -10.232 -1.940 7.323 1.00 68.12 134 CYS A C 1
ATOM 991 O O . CYS A 1 134 ? -10.627 -1.993 8.490 1.00 68.12 134 CYS A O 1
ATOM 993 N N . TYR A 1 135 ? -11.080 -1.773 6.303 1.00 70.75 135 TYR A N 1
ATOM 994 C CA . TYR A 1 135 ? -12.530 -1.623 6.465 1.00 70.75 135 TYR A CA 1
ATOM 995 C C . TYR A 1 135 ? -13.191 -2.890 7.033 1.00 70.75 135 TYR A C 1
ATOM 997 O O . TYR A 1 135 ? -14.064 -2.811 7.894 1.00 70.75 135 TYR A O 1
ATOM 1005 N N . PHE A 1 136 ? -12.733 -4.074 6.622 1.00 66.44 136 PHE A N 1
ATOM 1006 C CA . PHE A 1 136 ? -13.276 -5.349 7.103 1.00 66.44 136 PHE A CA 1
ATOM 1007 C C . PHE A 1 136 ? -13.076 -5.601 8.616 1.00 66.44 136 PHE A C 1
ATOM 1009 O O . PHE A 1 136 ? -14.068 -5.827 9.313 1.00 66.44 136 PHE A O 1
ATOM 1016 N N . PRO A 1 137 ? -11.850 -5.537 9.178 1.00 59.69 137 PRO A N 1
ATOM 1017 C CA . PRO A 1 137 ? -11.620 -5.728 10.609 1.00 59.69 137 PRO A CA 1
ATOM 1018 C C . PRO A 1 137 ? -12.177 -4.577 11.454 1.00 59.69 137 PRO A C 1
ATOM 1020 O O . PRO A 1 137 ? -12.642 -4.826 12.560 1.00 59.69 137 PRO A O 1
ATOM 1023 N N . SER A 1 138 ? -12.202 -3.337 10.950 1.00 59.84 138 SER A N 1
ATOM 1024 C CA . SER A 1 138 ? -12.814 -2.208 11.672 1.00 59.84 138 SER A CA 1
ATOM 1025 C C . SER A 1 138 ? -14.340 -2.330 11.755 1.00 59.84 138 SER A C 1
ATOM 1027 O O . SER A 1 138 ? -14.926 -2.091 12.816 1.00 59.84 138 SER A O 1
ATOM 1029 N N . ARG A 1 139 ? -14.993 -2.797 10.685 1.00 62.09 139 ARG A N 1
ATOM 1030 C CA . ARG A 1 139 ? -16.415 -3.157 10.721 1.00 62.09 139 ARG A CA 1
ATOM 1031 C C . ARG A 1 139 ? -16.672 -4.346 11.646 1.00 62.09 139 ARG A C 1
ATOM 1033 O O . ARG A 1 139 ? -17.634 -4.330 12.401 1.00 62.09 139 ARG A O 1
ATOM 1040 N N . ARG A 1 140 ? -15.793 -5.353 11.647 1.00 61.22 140 ARG A N 1
ATOM 1041 C CA . ARG A 1 140 ? -15.896 -6.480 12.585 1.00 61.22 140 ARG A CA 1
ATOM 1042 C C . ARG A 1 140 ? -15.763 -6.014 14.039 1.00 61.22 140 ARG A C 1
ATOM 1044 O O . ARG A 1 140 ? -16.575 -6.420 14.852 1.00 61.22 140 ARG A O 1
ATOM 1051 N N . ALA A 1 141 ? -14.819 -5.122 14.346 1.00 59.19 141 ALA A N 1
ATOM 1052 C CA . ALA A 1 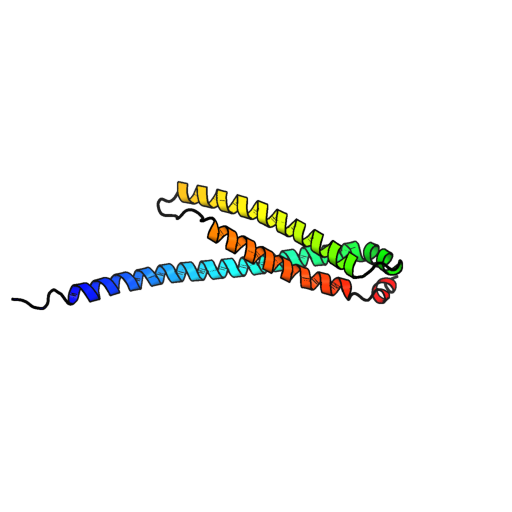141 ? -14.595 -4.583 15.690 1.00 59.19 141 ALA A CA 1
ATOM 1053 C C . ALA A 1 141 ? -15.761 -3.725 16.214 1.00 59.19 141 ALA A C 1
ATOM 1055 O O . ALA A 1 141 ? -16.060 -3.777 17.399 1.00 59.19 141 ALA A O 1
ATOM 1056 N N . SER A 1 142 ? -16.435 -2.971 15.340 1.00 57.53 142 SER A N 1
ATOM 1057 C CA . SER A 1 142 ? -17.626 -2.175 15.698 1.00 57.53 142 SER A CA 1
ATOM 1058 C C . SER A 1 142 ? -18.906 -3.007 15.849 1.00 57.53 142 SER A C 1
ATOM 1060 O O . SER A 1 142 ? -19.873 -2.531 16.434 1.00 57.53 142 SER A O 1
ATOM 1062 N N . HIS A 1 143 ? -18.908 -4.244 15.345 1.00 53.78 143 HIS A N 1
ATOM 1063 C CA . HIS A 1 143 ? -19.990 -5.218 15.513 1.00 53.78 143 HIS A CA 1
ATOM 1064 C C . HIS A 1 143 ? -19.673 -6.309 16.548 1.00 53.78 143 HIS A C 1
ATOM 1066 O O . HIS A 1 143 ? -20.478 -7.225 16.715 1.00 53.78 143 HIS A O 1
ATOM 1072 N N . LEU A 1 144 ? -18.519 -6.257 17.226 1.00 53.50 144 LEU A N 1
ATOM 1073 C CA . LEU A 1 144 ? -18.268 -7.140 18.362 1.00 53.50 144 LEU A CA 1
ATOM 1074 C C . LEU A 1 144 ? -19.228 -6.741 19.481 1.00 53.50 144 LEU A C 1
ATOM 1076 O O . LEU A 1 144 ? -19.109 -5.658 20.048 1.00 53.50 144 LEU A O 1
ATOM 1080 N N . ASP A 1 145 ? -20.191 -7.620 19.751 1.00 43.84 145 ASP A N 1
ATOM 1081 C CA . ASP A 1 145 ? -21.184 -7.439 20.800 1.00 43.84 145 ASP A CA 1
ATOM 1082 C C . ASP A 1 145 ? -20.467 -7.267 22.153 1.00 43.84 145 ASP A C 1
ATOM 1084 O O . ASP A 1 145 ? -19.822 -8.209 22.630 1.00 43.84 145 ASP A O 1
ATOM 1088 N N . PRO A 1 146 ? -20.555 -6.094 22.804 1.00 51.91 146 PRO A N 1
ATOM 1089 C CA . PRO A 1 146 ? -19.857 -5.828 24.064 1.00 51.91 146 PRO A CA 1
ATOM 1090 C C . PRO A 1 146 ? -20.292 -6.761 25.197 1.00 51.91 146 PRO A C 1
ATOM 1092 O O . PRO A 1 146 ? -19.528 -7.019 26.124 1.00 51.91 146 PRO A O 1
ATOM 1095 N N . LEU A 1 147 ? -21.494 -7.331 25.088 1.00 45.56 147 LEU A N 1
ATOM 1096 C CA . LEU A 1 147 ? -22.018 -8.330 26.016 1.00 45.56 147 LEU A CA 1
ATOM 1097 C C . LEU A 1 147 ? -21.311 -9.692 25.905 1.00 45.56 147 LEU A C 1
ATOM 1099 O O . LEU A 1 147 ? -21.288 -10.429 26.887 1.00 45.56 147 LEU A O 1
ATOM 1103 N N . ALA A 1 148 ? -20.703 -10.032 24.761 1.00 51.91 148 ALA A N 1
ATOM 1104 C C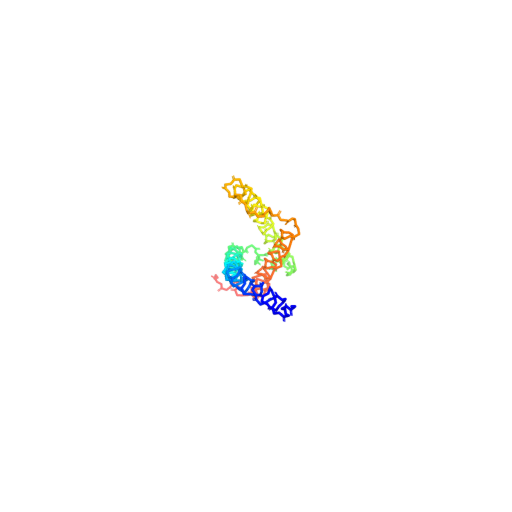A . ALA A 1 148 ? -19.890 -11.245 24.626 1.00 51.91 148 ALA A CA 1
ATOM 1105 C C . ALA A 1 148 ? -18.492 -11.072 25.245 1.00 51.91 148 ALA A C 1
ATOM 1107 O O . ALA A 1 148 ? -17.944 -12.030 25.785 1.00 51.91 148 ALA A O 1
ATOM 1108 N N . ALA A 1 149 ? -17.946 -9.850 25.223 1.00 42.66 149 ALA A N 1
ATOM 1109 C CA . ALA A 1 149 ? -16.661 -9.522 25.843 1.00 42.66 149 ALA A CA 1
ATOM 1110 C C . ALA A 1 149 ? -16.714 -9.545 27.382 1.00 42.66 149 ALA A C 1
ATOM 1112 O O . ALA A 1 149 ? -15.704 -9.828 28.013 1.00 42.66 149 ALA A O 1
ATOM 1113 N N . LEU A 1 150 ? -17.886 -9.303 27.983 1.00 47.34 150 LEU A N 1
ATOM 1114 C CA . LEU A 1 150 ? -18.086 -9.375 29.437 1.00 47.34 150 LEU A CA 1
ATOM 1115 C C . LEU A 1 150 ? -18.328 -10.797 29.972 1.00 47.34 150 LEU A C 1
ATOM 1117 O O . LEU A 1 150 ? -18.377 -10.986 31.180 1.00 47.34 150 LEU A O 1
ATOM 1121 N N . ARG A 1 151 ? -18.553 -11.783 29.094 1.00 47.78 151 ARG A N 1
ATOM 1122 C CA . ARG A 1 151 ? -18.965 -13.147 29.474 1.00 47.78 151 ARG A CA 1
ATOM 1123 C C . ARG A 1 151 ? -17.815 -14.160 29.476 1.00 47.78 151 ARG A C 1
ATOM 1125 O O . ARG A 1 151 ? -18.074 -15.353 29.610 1.00 47.78 151 ARG A O 1
ATOM 1132 N N . GLN A 1 152 ? -16.585 -13.694 29.248 1.00 46.50 152 GLN A N 1
ATOM 1133 C CA . GLN A 1 152 ? -15.368 -14.508 29.325 1.00 46.50 152 GLN A CA 1
ATOM 1134 C C . GLN A 1 152 ? -14.677 -14.468 30.697 1.00 46.50 152 GLN A C 1
ATOM 1136 O O . GLN A 1 152 ? -13.652 -15.130 30.837 1.00 46.50 152 GLN A O 1
ATOM 1141 N N . ASP A 1 153 ? -15.260 -13.784 31.685 1.00 43.19 153 ASP A N 1
ATOM 1142 C CA . ASP A 1 153 ? -14.865 -13.882 33.095 1.00 43.19 153 ASP A CA 1
ATOM 1143 C C . ASP A 1 153 ? -15.906 -14.670 33.908 1.00 43.19 153 ASP A C 1
ATOM 1145 O O . ASP A 1 153 ? -17.123 -14.404 33.740 1.00 43.19 153 ASP A O 1
#

Foldseek 3Di:
DDPPPPVVVVVVVVVVVVVVVVVVVVVVVVVVVVLVVVLVVLLVVLLVVLLVVLVVCVVVVLVCVVVPDDLVVLLVVSLVVLLVVLVVVLVVVLVVVQVVQVVVVVVDVPRDHDDPVVSVVSSVVSSVSSNVSSVVVSVVSSPPDSVVVVPPD

Secondary structure (DSSP, 8-state):
--TTSSSHHHHHHHHHHHHHHHHHHHHHHHHHHHHHHHHHHHHHHHHHHHHHHHHTTHHHHHHHHHTT--HH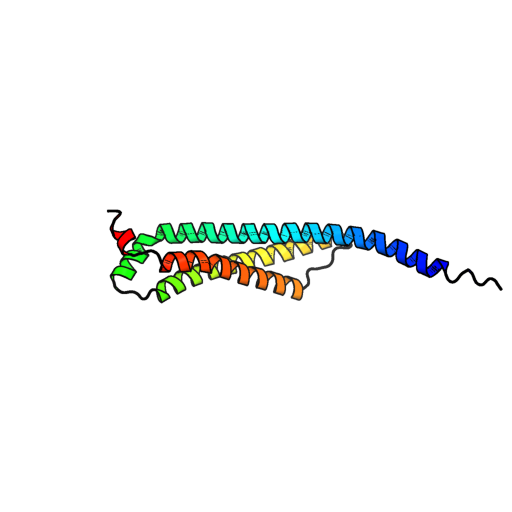HHHHHHHHHHHHHHHHHHHHHHHHHHHHHHHHHHH-TTPPPPPHHHHHHHHHHHHHHHHHHHHHHHHHHHTS-HHHHTT--